Protein AF-A0A821NHS8-F1 (afdb_monomer_lite)

pLDDT: mean 78.95, std 15.79, range [53.44, 97.06]

Secondary structure (DSSP, 8-state):
----GGGTTSEEEE--SSSHHHHHHHHT--EEEEHHHHHHH-TTS----HHHHHHHHHHS-HHHHTT-TT-----

Foldseek 3Di:
DDQPVVCQAPADEFEDPDPRVVVSVVSRRDHYDYPVNVCVVPVVDPDPDVVVVVVVVVVCPPVNVVPPPPDDDDD

Radius of gyration: 19.48 Å; chains: 1; bounding box: 36×27×54 Å

Sequence (75 aa):
MRTLTDFHNKHVLVSGQGQAEDIARMIGFKSITTIEKVCETFPELDMVNHMNRVRLSEMISTQDLVHDENFRPID

Structure (mmCIF, N/CA/C/O backbone):
data_AF-A0A821NHS8-F1
#
_entry.id   AF-A0A821NHS8-F1
#
loop_
_atom_site.group_PDB
_atom_site.id
_atom_site.type_symbol
_atom_site.label_atom_id
_atom_site.label_alt_id
_atom_site.label_comp_id
_atom_site.label_asym_id
_atom_site.label_entity_id
_atom_site.label_seq_id
_atom_site.pdbx_PDB_ins_code
_atom_site.Cartn_x
_atom_site.Cartn_y
_atom_site.Cartn_z
_atom_site.occupancy
_atom_site.B_iso_or_equiv
_atom_site.auth_seq_id
_atom_site.auth_comp_id
_atom_site.auth_asym_id
_atom_site.auth_atom_id
_atom_site.pdbx_PDB_model_num
ATOM 1 N N . MET A 1 1 ? -15.650 14.147 -3.205 1.00 53.56 1 MET A N 1
ATOM 2 C CA . MET A 1 1 ? -14.491 13.277 -2.906 1.00 53.56 1 MET A CA 1
ATOM 3 C C . MET A 1 1 ? -14.829 12.478 -1.659 1.00 53.56 1 MET A C 1
ATOM 5 O O . MET A 1 1 ? -15.123 13.095 -0.645 1.00 53.56 1 MET A O 1
ATOM 9 N N . ARG A 1 2 ? -14.899 11.145 -1.733 1.00 70.50 2 ARG A N 1
ATOM 10 C CA . ARG A 1 2 ? -15.151 10.315 -0.546 1.00 70.50 2 ARG A CA 1
ATOM 11 C C . ARG A 1 2 ? -13.806 9.988 0.090 1.00 70.50 2 ARG A C 1
ATOM 13 O O . ARG A 1 2 ? -12.976 9.352 -0.548 1.00 70.50 2 ARG A O 1
ATOM 20 N N . THR A 1 3 ? -13.575 10.475 1.299 1.00 80.50 3 THR A N 1
ATOM 21 C CA . THR A 1 3 ? -12.358 10.185 2.056 1.00 80.50 3 THR A CA 1
ATOM 22 C C . THR A 1 3 ? -12.464 8.782 2.659 1.00 80.50 3 THR A C 1
ATOM 24 O O . THR A 1 3 ? -13.518 8.381 3.148 1.00 80.50 3 THR A O 1
ATOM 27 N N . LEU A 1 4 ? -11.385 8.002 2.586 1.00 90.00 4 LEU A N 1
ATOM 28 C CA . LEU A 1 4 ? -11.319 6.617 3.076 1.00 90.00 4 LEU A CA 1
ATOM 29 C C . LEU A 1 4 ? -11.021 6.570 4.586 1.00 90.00 4 LEU A C 1
ATOM 31 O O . LEU A 1 4 ? -10.230 5.751 5.050 1.00 90.00 4 LEU A O 1
ATOM 35 N N . THR A 1 5 ? -11.649 7.457 5.361 1.00 93.94 5 THR A N 1
ATOM 36 C CA . THR A 1 5 ? -11.348 7.668 6.788 1.00 93.94 5 THR A CA 1
ATOM 37 C C . THR A 1 5 ? -11.505 6.405 7.625 1.00 93.94 5 THR A C 1
ATOM 39 O O . THR A 1 5 ? -10.722 6.176 8.545 1.00 93.94 5 THR A O 1
ATOM 42 N N . ASP A 1 6 ? -12.443 5.533 7.253 1.00 94.88 6 ASP A N 1
ATOM 43 C CA . ASP A 1 6 ? -12.693 4.248 7.920 1.00 94.88 6 ASP A CA 1
ATOM 44 C C . ASP A 1 6 ? -11.488 3.288 7.839 1.00 94.88 6 ASP A C 1
ATOM 46 O O . ASP A 1 6 ? -11.375 2.336 8.617 1.00 94.88 6 ASP A O 1
ATOM 50 N N . PHE A 1 7 ? -10.554 3.547 6.919 1.00 93.88 7 PHE A N 1
ATOM 51 C CA . PHE A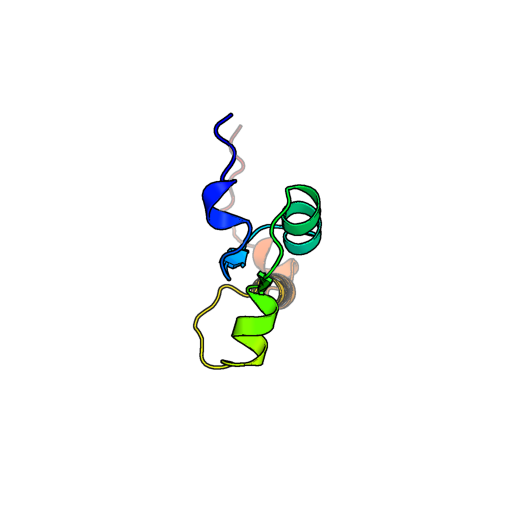 1 7 ? -9.361 2.739 6.678 1.00 93.88 7 PHE A CA 1
ATOM 52 C C . PHE A 1 7 ? -8.080 3.354 7.248 1.00 93.88 7 PHE A C 1
ATOM 54 O O . PHE A 1 7 ? -7.053 2.683 7.255 1.00 93.88 7 PHE A O 1
ATOM 61 N N . HIS A 1 8 ? -8.115 4.577 7.785 1.00 95.50 8 HIS A N 1
A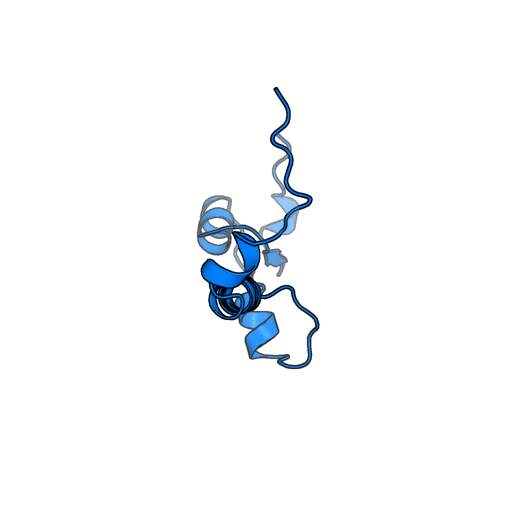TOM 62 C CA . HIS A 1 8 ? -6.911 5.271 8.267 1.00 95.50 8 HIS A CA 1
ATOM 63 C C . HIS A 1 8 ? -6.160 4.506 9.367 1.00 95.50 8 HIS A C 1
ATOM 65 O O . HIS A 1 8 ? -4.936 4.588 9.466 1.00 95.50 8 HIS A O 1
ATOM 71 N N . ASN A 1 9 ? -6.892 3.746 10.186 1.00 96.81 9 ASN A N 1
ATOM 72 C CA . ASN A 1 9 ? -6.329 2.928 11.262 1.00 96.81 9 ASN A CA 1
ATOM 73 C C . ASN A 1 9 ? -6.105 1.459 10.860 1.00 96.81 9 ASN A C 1
ATOM 75 O O . ASN A 1 9 ? -5.720 0.656 11.706 1.00 96.81 9 ASN A O 1
ATOM 79 N N . LYS A 1 10 ? -6.387 1.075 9.609 1.00 96.81 10 LYS A N 1
ATOM 80 C CA . LYS A 1 10 ? -6.090 -0.270 9.104 1.00 96.81 10 LYS A CA 1
ATOM 81 C C . LYS A 1 10 ? -4.701 -0.289 8.478 1.00 96.81 10 LYS A C 1
ATOM 83 O O . LYS A 1 10 ? -4.192 0.742 8.046 1.00 96.81 10 LYS A O 1
ATOM 88 N N . HIS A 1 11 ? -4.108 -1.478 8.409 1.00 97.06 11 HIS A N 1
ATOM 89 C CA . HIS A 1 11 ? -2.898 -1.675 7.626 1.00 97.06 11 HIS A CA 1
ATOM 90 C C . HIS A 1 11 ? -3.274 -1.773 6.149 1.00 97.06 11 HIS A C 1
ATOM 92 O O . HIS A 1 11 ? -4.044 -2.654 5.765 1.00 97.06 11 HIS A O 1
ATOM 98 N N . VAL A 1 12 ? -2.764 -0.848 5.343 1.00 95.69 12 VAL A N 1
ATOM 99 C CA . VAL A 1 12 ? -3.055 -0.765 3.913 1.00 95.69 12 VAL A CA 1
ATOM 100 C C . VAL A 1 12 ? -1.791 -0.945 3.081 1.00 95.69 12 VAL A C 1
ATOM 102 O O . VAL A 1 12 ? -0.712 -0.482 3.454 1.00 95.69 12 VAL A O 1
ATOM 105 N N . LEU A 1 13 ? -1.944 -1.609 1.937 1.00 95.31 13 LEU A N 1
ATOM 106 C CA . LEU A 1 13 ? -0.956 -1.584 0.867 1.00 95.31 13 LEU A CA 1
ATOM 107 C C . LEU A 1 13 ? -1.195 -0.329 0.027 1.00 95.31 13 LEU A C 1
ATOM 109 O O . LEU A 1 13 ? -2.304 -0.114 -0.462 1.00 95.31 13 LEU A O 1
ATOM 113 N N . VAL A 1 14 ? -0.159 0.484 -0.144 1.00 93.19 14 VAL A N 1
ATOM 114 C CA . VAL A 1 14 ? -0.187 1.672 -0.994 1.00 93.19 14 VAL A CA 1
ATOM 115 C C . VAL A 1 14 ? 0.681 1.416 -2.218 1.00 93.19 14 VAL A C 1
ATOM 117 O O . VAL A 1 14 ? 1.849 1.047 -2.114 1.00 93.19 14 VAL A O 1
ATOM 120 N N . SER A 1 15 ? 0.081 1.618 -3.387 1.00 90.75 15 SER A N 1
ATOM 121 C CA . SER A 1 15 ? 0.731 1.544 -4.691 1.00 90.75 15 SER A CA 1
ATOM 122 C C . SER A 1 15 ? 0.407 2.817 -5.466 1.00 90.75 15 SER A C 1
ATOM 124 O O . SER A 1 15 ? -0.730 3.291 -5.435 1.00 90.75 15 SER A O 1
ATOM 126 N N . GLY A 1 16 ? 1.401 3.387 -6.139 1.00 85.75 16 GLY A N 1
ATOM 127 C CA . GLY A 1 16 ? 1.248 4.597 -6.935 1.00 85.75 16 GLY A CA 1
ATOM 128 C C . GLY A 1 16 ? 2.584 5.072 -7.493 1.00 85.75 16 GLY A C 1
ATOM 129 O O . GLY A 1 16 ? 3.633 4.529 -7.162 1.00 85.75 16 GLY A O 1
ATOM 130 N N . GLN A 1 17 ? 2.541 6.089 -8.349 1.00 80.88 17 GLN A N 1
ATOM 131 C CA . GLN A 1 17 ? 3.741 6.694 -8.918 1.00 80.88 17 GLN A CA 1
ATOM 132 C C . GLN A 1 17 ? 4.323 7.748 -7.962 1.00 80.88 17 GLN A C 1
ATOM 134 O O . GLN A 1 17 ? 3.595 8.590 -7.437 1.00 80.88 17 GLN A O 1
ATOM 139 N N . GLY A 1 18 ? 5.645 7.742 -7.780 1.00 82.44 18 GLY A N 1
ATOM 140 C CA . GLY A 1 18 ? 6.346 8.737 -6.965 1.00 82.44 18 GLY A CA 1
ATOM 141 C C . GLY A 1 18 ? 6.154 8.525 -5.460 1.00 82.44 18 GLY A C 1
ATOM 142 O O . GLY A 1 18 ? 6.234 7.406 -4.968 1.00 82.44 18 GLY A O 1
ATOM 143 N N . GLN A 1 19 ? 5.911 9.606 -4.715 1.00 88.44 19 GLN A N 1
ATOM 144 C CA . GLN A 1 19 ? 5.866 9.613 -3.242 1.00 88.44 19 GLN A CA 1
ATOM 145 C C . GLN A 1 19 ? 4.505 9.150 -2.686 1.00 88.44 19 GLN A C 1
ATOM 147 O O . GLN A 1 19 ? 3.876 9.831 -1.874 1.00 88.44 19 GLN A O 1
ATOM 152 N N . ALA A 1 20 ? 4.010 8.000 -3.150 1.00 91.25 20 ALA A N 1
ATOM 153 C CA . ALA A 1 20 ? 2.685 7.494 -2.784 1.00 91.25 20 ALA A CA 1
ATOM 154 C C . ALA A 1 20 ? 2.538 7.262 -1.267 1.00 91.25 20 ALA A C 1
ATOM 156 O O . ALA A 1 20 ? 1.479 7.532 -0.699 1.00 91.25 20 ALA A O 1
ATOM 157 N N . GLU A 1 21 ? 3.605 6.815 -0.599 1.00 93.88 21 GLU A N 1
ATOM 158 C CA . GLU A 1 21 ? 3.617 6.596 0.851 1.00 93.88 21 GLU A CA 1
ATOM 159 C C . GLU A 1 21 ? 3.434 7.903 1.639 1.00 93.88 21 GLU A C 1
ATOM 161 O O . GLU A 1 21 ? 2.630 7.963 2.573 1.00 93.88 21 GLU A O 1
ATOM 166 N N . ASP A 1 22 ? 4.127 8.970 1.235 1.00 94.69 22 ASP A N 1
ATOM 167 C CA . ASP A 1 22 ? 4.061 10.271 1.909 1.00 94.69 22 ASP A CA 1
ATOM 168 C C . ASP A 1 22 ? 2.706 10.940 1.701 1.00 94.69 22 ASP A C 1
ATOM 170 O O . ASP A 1 22 ? 2.127 11.494 2.638 1.00 94.69 22 ASP A O 1
ATOM 174 N N . ILE A 1 23 ? 2.145 10.809 0.497 1.00 93.94 23 ILE A N 1
ATOM 175 C CA . ILE A 1 23 ? 0.785 11.264 0.202 1.00 93.94 23 ILE A CA 1
ATOM 176 C C . ILE A 1 23 ? -0.228 10.504 1.070 1.00 93.94 23 ILE A C 1
ATOM 178 O O . ILE A 1 23 ? -1.108 11.122 1.670 1.00 93.94 23 ILE A O 1
ATOM 182 N N . ALA A 1 24 ? -0.101 9.179 1.196 1.00 93.88 24 ALA A N 1
ATOM 183 C CA . ALA A 1 24 ? -0.994 8.381 2.036 1.00 93.88 24 ALA A CA 1
ATOM 184 C C . ALA A 1 24 ? -0.905 8.778 3.521 1.00 93.88 24 ALA A C 1
ATOM 186 O O . ALA A 1 24 ? -1.938 8.897 4.190 1.00 93.88 24 ALA A O 1
ATOM 187 N N . ARG A 1 25 ? 0.300 9.066 4.029 1.00 94.94 25 ARG A N 1
ATOM 188 C CA . ARG A 1 25 ? 0.482 9.607 5.385 1.00 94.94 25 ARG A CA 1
ATOM 189 C C . ARG A 1 25 ? -0.171 10.972 5.556 1.00 94.94 25 ARG A C 1
ATOM 191 O O . ARG A 1 25 ? -0.887 11.174 6.533 1.00 94.94 25 ARG A O 1
ATOM 198 N N . MET A 1 26 ? 0.018 11.879 4.597 1.00 94.81 26 MET A N 1
ATOM 199 C CA . MET A 1 26 ? -0.583 13.216 4.612 1.00 94.81 26 MET A CA 1
ATOM 200 C C . MET A 1 26 ? -2.119 13.162 4.642 1.00 94.81 26 MET A C 1
ATOM 202 O O . MET A 1 26 ? -2.753 13.983 5.300 1.00 94.81 26 MET A O 1
ATOM 206 N N . ILE A 1 27 ? -2.723 12.181 3.966 1.00 93.44 27 ILE A N 1
ATOM 207 C CA . ILE A 1 27 ? -4.181 11.978 3.951 1.00 93.44 27 ILE A CA 1
ATOM 208 C C . ILE A 1 27 ? -4.697 11.408 5.288 1.00 93.44 27 ILE A C 1
ATOM 210 O O . ILE A 1 27 ? -5.853 11.638 5.645 1.00 93.44 27 ILE A O 1
ATOM 214 N N . GLY A 1 28 ? -3.848 10.715 6.055 1.00 94.88 28 GLY A N 1
ATOM 215 C CA . GLY A 1 28 ? -4.153 10.255 7.414 1.00 94.88 28 GLY A CA 1
ATOM 216 C C . GLY A 1 28 ? -4.027 8.749 7.648 1.00 94.88 28 GLY A C 1
ATOM 217 O O . GLY A 1 28 ? -4.402 8.279 8.725 1.00 94.88 28 GLY A O 1
ATOM 218 N N . PHE A 1 29 ? -3.504 7.980 6.687 1.00 96.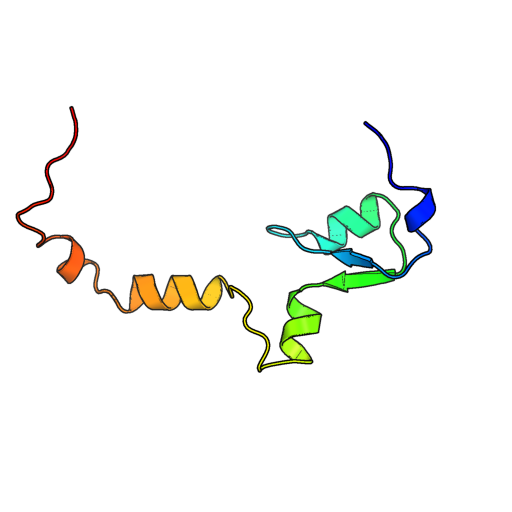19 29 PHE A N 1
ATOM 219 C CA . PHE A 1 29 ? -3.217 6.559 6.892 1.00 96.19 29 PHE A CA 1
ATOM 220 C C . PHE A 1 29 ? -2.020 6.369 7.824 1.00 96.19 29 PHE A C 1
ATOM 222 O O . PHE A 1 29 ? -0.968 6.981 7.644 1.00 96.19 29 PHE A O 1
ATOM 229 N N . LYS A 1 30 ? -2.180 5.501 8.827 1.00 96.00 30 LYS A N 1
ATOM 230 C CA . LYS A 1 30 ? -1.174 5.302 9.882 1.00 96.00 30 LYS A CA 1
ATOM 231 C C . LYS A 1 30 ? -0.259 4.112 9.630 1.00 96.00 30 LYS A C 1
ATOM 233 O O . LYS A 1 30 ? 0.932 4.182 9.914 1.00 96.00 30 LYS A O 1
ATOM 238 N N . SER A 1 31 ? -0.817 3.019 9.118 1.00 96.75 31 SER A N 1
ATOM 239 C CA . SER A 1 31 ? -0.099 1.765 8.897 1.00 96.75 31 SER A CA 1
ATOM 240 C C . SER A 1 31 ? -0.074 1.469 7.407 1.00 96.75 31 SER A C 1
ATOM 242 O O . SER A 1 31 ? -1.093 1.102 6.826 1.00 96.75 31 SER A O 1
ATOM 244 N N . ILE A 1 32 ? 1.088 1.670 6.792 1.00 96.31 32 ILE A N 1
ATOM 245 C CA . ILE A 1 32 ? 1.267 1.601 5.344 1.00 96.31 32 ILE A CA 1
ATOM 246 C C . ILE A 1 32 ? 2.401 0.630 5.032 1.00 96.31 32 ILE A C 1
ATOM 248 O O . ILE A 1 32 ? 3.489 0.734 5.595 1.00 96.31 32 ILE A O 1
ATOM 252 N N . THR A 1 33 ? 2.145 -0.275 4.096 1.00 95.75 33 THR A N 1
ATOM 253 C CA . THR A 1 33 ? 3.176 -1.024 3.377 1.00 95.75 33 THR A CA 1
ATOM 254 C C . THR A 1 33 ? 3.174 -0.549 1.929 1.00 95.75 33 THR A C 1
ATOM 256 O O . THR A 1 33 ? 2.105 -0.298 1.374 1.00 95.75 33 THR A O 1
ATOM 259 N N . THR A 1 34 ? 4.346 -0.411 1.314 1.00 93.00 34 THR A N 1
ATOM 260 C CA . THR A 1 34 ? 4.467 -0.047 -0.103 1.00 93.00 34 THR A CA 1
ATOM 261 C C . THR A 1 34 ? 4.809 -1.261 -0.955 1.00 93.00 34 THR A C 1
ATOM 263 O O . THR A 1 34 ? 5.262 -2.287 -0.441 1.00 93.00 34 THR A O 1
ATOM 266 N N . ILE A 1 35 ? 4.608 -1.147 -2.267 1.00 89.00 35 ILE A N 1
ATOM 267 C CA . ILE A 1 35 ? 4.974 -2.202 -3.218 1.00 89.00 35 ILE A CA 1
ATOM 268 C C . ILE A 1 35 ? 6.475 -2.510 -3.168 1.00 89.00 35 ILE A C 1
ATOM 270 O O . ILE A 1 35 ? 6.849 -3.677 -3.257 1.00 89.00 35 ILE A O 1
ATOM 274 N N . GLU A 1 36 ? 7.322 -1.505 -2.951 1.00 86.69 36 GLU A N 1
ATOM 275 C CA . GLU A 1 36 ? 8.771 -1.670 -2.810 1.00 86.69 36 GLU A CA 1
ATOM 276 C C . GLU A 1 36 ? 9.099 -2.610 -1.642 1.00 86.69 36 GLU A C 1
ATOM 278 O O . GLU A 1 36 ? 9.776 -3.616 -1.839 1.00 86.69 36 GLU A O 1
ATOM 283 N N . LYS A 1 37 ? 8.512 -2.371 -0.460 1.00 90.81 37 LYS A N 1
ATOM 284 C CA . LYS A 1 37 ? 8.678 -3.234 0.727 1.00 90.81 37 LYS A CA 1
ATOM 285 C C . LYS A 1 37 ? 8.174 -4.660 0.517 1.00 90.81 37 LYS A C 1
ATOM 287 O O . LYS A 1 37 ? 8.767 -5.613 1.026 1.00 90.81 37 LYS A O 1
ATOM 292 N N . VAL A 1 38 ? 7.072 -4.824 -0.216 1.00 91.44 38 VAL A N 1
ATOM 293 C CA . VAL A 1 38 ? 6.562 -6.161 -0.554 1.00 91.44 38 VAL A CA 1
ATOM 294 C C . VAL A 1 38 ? 7.563 -6.889 -1.451 1.00 91.44 38 VAL A C 1
ATOM 296 O O . VAL A 1 38 ? 7.871 -8.044 -1.184 1.00 91.44 38 VAL A O 1
ATOM 299 N N . CYS A 1 39 ? 8.120 -6.224 -2.461 1.00 87.81 39 CYS A N 1
ATOM 300 C CA . CYS A 1 39 ? 9.075 -6.842 -3.385 1.00 87.81 39 CYS A CA 1
ATOM 301 C C . CYS A 1 39 ? 10.424 -7.153 -2.729 1.00 87.81 39 CYS A C 1
ATOM 303 O O . CYS A 1 39 ? 11.036 -8.166 -3.051 1.00 87.81 39 CYS A O 1
ATOM 305 N N . GLU A 1 40 ? 10.866 -6.333 -1.772 1.00 88.44 40 GLU A N 1
ATOM 306 C CA . GLU A 1 40 ? 12.029 -6.642 -0.928 1.00 88.44 40 GLU A CA 1
ATOM 307 C C . GLU A 1 40 ? 11.823 -7.933 -0.124 1.00 88.44 40 GLU A C 1
ATOM 309 O O . GLU A 1 40 ? 12.751 -8.721 0.044 1.00 88.44 40 GLU A O 1
ATOM 314 N N . THR A 1 41 ? 10.598 -8.164 0.359 1.00 93.69 41 THR A N 1
ATOM 315 C CA . THR A 1 41 ? 10.257 -9.343 1.171 1.00 93.69 41 THR A CA 1
ATOM 316 C C . THR A 1 41 ? 9.976 -10.580 0.311 1.00 93.69 41 THR A C 1
ATOM 318 O O . THR A 1 41 ? 10.247 -11.703 0.734 1.00 93.69 41 THR A O 1
ATOM 321 N N . PHE A 1 42 ? 9.447 -10.387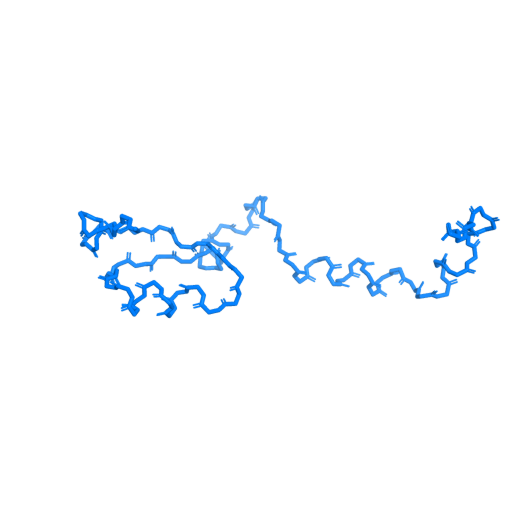 -0.899 1.00 90.50 42 PHE A N 1
ATOM 322 C CA . PHE A 1 42 ? 9.059 -11.447 -1.828 1.00 90.50 42 PHE A CA 1
ATOM 323 C C . PHE A 1 42 ? 9.705 -11.220 -3.206 1.00 90.50 42 PHE A C 1
ATOM 325 O O . PHE A 1 42 ? 9.030 -10.749 -4.122 1.00 90.50 42 PHE A O 1
ATOM 332 N N . PRO A 1 43 ? 10.994 -11.572 -3.389 1.00 84.06 43 PRO A N 1
ATOM 333 C CA . PRO A 1 43 ? 11.719 -11.321 -4.642 1.00 84.06 43 PRO A CA 1
ATOM 334 C C . PRO A 1 43 ? 11.160 -12.067 -5.862 1.00 84.06 43 PRO A C 1
ATOM 336 O O . PRO A 1 43 ? 11.358 -11.638 -6.993 1.00 84.06 43 PRO A O 1
ATOM 339 N N . GLU A 1 44 ? 10.464 -13.180 -5.624 1.00 86.62 44 GLU A N 1
ATOM 340 C CA . GLU A 1 44 ? 9.796 -14.014 -6.636 1.00 86.62 44 GLU A CA 1
ATOM 341 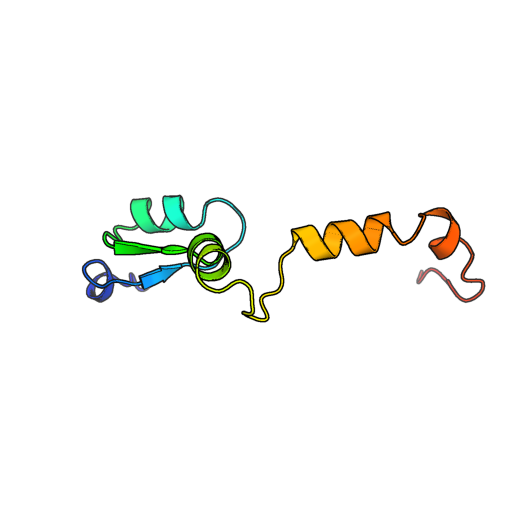C C . GLU A 1 44 ? 8.471 -13.400 -7.125 1.00 86.62 44 GLU A C 1
ATOM 343 O O . GLU A 1 44 ? 7.839 -13.925 -8.041 1.00 86.62 44 GLU A O 1
ATOM 348 N N . LEU A 1 45 ? 7.993 -12.327 -6.483 1.00 85.19 45 LEU A N 1
ATOM 349 C CA . LEU A 1 45 ? 6.735 -11.693 -6.850 1.00 85.19 45 LEU A CA 1
ATOM 350 C C . LEU A 1 45 ? 6.852 -11.085 -8.251 1.00 85.19 45 LEU A C 1
ATOM 352 O O . LEU A 1 45 ? 7.671 -10.195 -8.484 1.00 85.19 45 LEU A O 1
ATOM 356 N N . ASP A 1 46 ? 5.979 -11.525 -9.159 1.00 79.00 46 ASP A N 1
ATOM 357 C CA . ASP A 1 46 ? 5.853 -10.954 -10.500 1.00 79.00 46 ASP A CA 1
ATOM 358 C C . ASP A 1 46 ? 5.229 -9.553 -10.416 1.00 79.00 46 ASP A C 1
ATOM 360 O O . ASP A 1 46 ? 4.016 -9.350 -10.506 1.00 79.00 46 ASP A O 1
ATOM 364 N N . MET A 1 47 ? 6.080 -8.572 -10.128 1.00 76.00 47 MET A N 1
ATOM 365 C CA . MET A 1 47 ? 5.739 -7.161 -10.056 1.00 76.00 47 MET A CA 1
ATOM 366 C C . MET A 1 47 ? 6.428 -6.427 -11.200 1.00 76.00 47 MET A C 1
ATOM 368 O O . MET A 1 47 ? 7.614 -6.623 -11.478 1.00 76.00 47 MET A O 1
ATOM 372 N N . VAL A 1 48 ? 5.690 -5.525 -11.853 1.00 66.81 48 VAL A N 1
ATOM 373 C CA . VAL A 1 48 ? 6.231 -4.658 -12.905 1.00 66.81 48 VAL A CA 1
ATOM 374 C C . VAL A 1 48 ? 7.178 -3.627 -12.283 1.00 66.81 48 VAL A C 1
ATOM 376 O O . 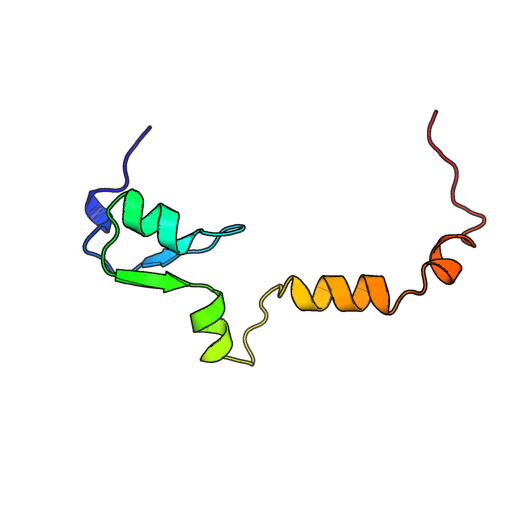VAL A 1 48 ? 6.814 -2.479 -12.019 1.00 66.81 48 VAL A O 1
ATOM 379 N N . ASN A 1 49 ? 8.425 -4.031 -12.051 1.00 66.31 49 ASN A N 1
ATOM 380 C CA . ASN A 1 49 ? 9.466 -3.129 -11.589 1.00 66.31 49 ASN A CA 1
ATOM 381 C C . ASN A 1 49 ? 9.852 -2.188 -12.740 1.00 66.31 49 ASN A C 1
ATOM 383 O O . ASN A 1 49 ? 10.403 -2.606 -13.760 1.00 66.31 49 ASN A O 1
ATOM 387 N N . HIS A 1 50 ? 9.570 -0.897 -12.580 1.00 64.56 50 HIS A N 1
ATOM 388 C CA . HIS A 1 50 ? 9.832 0.110 -13.606 1.00 64.56 50 HIS A CA 1
ATOM 389 C C . HIS A 1 50 ? 11.335 0.244 -13.909 1.00 64.56 50 HIS A C 1
ATOM 391 O O . HIS A 1 50 ? 11.698 0.540 -15.045 1.00 64.56 50 HIS A O 1
ATOM 397 N N . MET A 1 51 ? 12.215 -0.088 -12.955 1.00 60.47 51 MET A N 1
ATOM 398 C CA . MET A 1 51 ? 13.665 -0.158 -13.184 1.00 60.47 51 MET A CA 1
ATOM 399 C C . MET A 1 51 ? 14.040 -1.249 -14.196 1.00 60.47 51 MET A C 1
ATOM 401 O O . MET A 1 51 ? 14.993 -1.096 -14.956 1.00 60.47 51 MET A O 1
ATOM 405 N N . ASN A 1 52 ? 13.268 -2.337 -14.260 1.00 57.34 52 ASN A N 1
ATOM 406 C CA . ASN A 1 52 ? 13.488 -3.393 -15.247 1.00 57.34 52 ASN A CA 1
ATOM 407 C C . ASN A 1 52 ? 13.024 -2.967 -16.649 1.00 57.34 52 ASN A C 1
ATOM 409 O O . ASN A 1 52 ? 13.587 -3.432 -17.637 1.00 57.34 52 ASN A O 1
ATOM 413 N N . ARG A 1 53 ? 12.059 -2.039 -16.757 1.00 59.28 53 ARG A N 1
ATOM 414 C CA . ARG A 1 53 ? 11.677 -1.449 -18.052 1.00 59.28 53 ARG A CA 1
ATOM 415 C C . ARG A 1 53 ? 12.732 -0.488 -18.592 1.00 59.28 53 ARG A C 1
ATOM 417 O O . ARG A 1 53 ? 12.973 -0.509 -19.794 1.00 59.28 53 ARG A O 1
ATOM 424 N N . VAL A 1 54 ? 13.389 0.284 -17.720 1.00 58.66 54 VAL A N 1
ATOM 425 C CA . VAL A 1 54 ? 14.514 1.151 -18.116 1.00 58.66 54 VAL A CA 1
ATOM 426 C C . VAL A 1 54 ? 15.657 0.312 -18.692 1.00 58.66 54 VAL A C 1
ATOM 428 O O . VAL A 1 54 ? 16.161 0.628 -19.765 1.00 58.66 54 VAL A O 1
ATOM 431 N N . ARG A 1 55 ? 15.979 -0.832 -18.072 1.00 57.97 55 ARG A N 1
ATOM 432 C CA . ARG A 1 55 ? 16.988 -1.754 -18.618 1.00 57.97 55 ARG A CA 1
ATOM 433 C C . ARG A 1 55 ? 16.632 -2.283 -19.999 1.00 57.97 55 ARG A C 1
ATOM 435 O O . ARG A 1 55 ? 17.511 -2.332 -20.839 1.00 57.97 55 ARG A O 1
ATOM 442 N N . LEU A 1 56 ? 15.376 -2.647 -20.265 1.00 58.62 56 LEU A N 1
ATOM 443 C CA . LEU A 1 56 ? 14.980 -3.071 -21.615 1.00 58.62 56 LEU A CA 1
ATOM 444 C C . LEU A 1 56 ? 15.143 -1.936 -22.633 1.00 58.62 56 LEU A C 1
ATOM 446 O O . LEU A 1 56 ? 15.635 -2.183 -23.727 1.00 58.62 56 LEU A O 1
ATOM 450 N N . SER A 1 57 ? 14.800 -0.695 -22.269 1.00 60.62 57 SER A N 1
ATOM 451 C CA . SER A 1 57 ? 15.020 0.460 -23.150 1.00 60.62 57 SER A CA 1
ATOM 452 C C . SER A 1 57 ? 16.492 0.848 -23.325 1.00 60.62 57 SER A C 1
ATOM 454 O O . SER A 1 57 ? 16.823 1.443 -24.338 1.00 60.62 57 SER A O 1
ATOM 456 N N . GLU A 1 58 ? 17.363 0.527 -22.364 1.00 62.78 58 GLU A N 1
ATOM 457 C CA . GLU A 1 58 ? 18.818 0.730 -22.463 1.00 62.78 58 GLU A CA 1
ATOM 458 C C . GLU A 1 58 ? 19.521 -0.428 -23.194 1.00 62.78 58 GLU A C 1
ATOM 460 O O . GLU A 1 58 ? 20.522 -0.216 -23.872 1.00 62.78 58 GLU A O 1
ATOM 465 N N . MET A 1 59 ? 19.007 -1.657 -23.053 1.00 61.44 59 MET A N 1
ATOM 466 C CA . MET A 1 59 ? 19.503 -2.870 -23.718 1.00 61.44 59 MET A CA 1
ATOM 467 C C . MET A 1 59 ? 19.159 -2.889 -25.204 1.00 61.44 59 MET A C 1
ATOM 469 O O . MET A 1 59 ? 19.912 -3.447 -25.998 1.00 61.44 59 MET A O 1
ATOM 473 N N . ILE A 1 60 ? 18.037 -2.280 -25.581 1.00 59.50 60 ILE A N 1
ATOM 474 C CA . ILE A 1 60 ? 17.777 -1.922 -26.966 1.00 59.50 60 ILE A CA 1
ATOM 475 C C . ILE A 1 60 ? 18.621 -0.675 -27.234 1.00 59.50 60 ILE A C 1
ATOM 477 O O . ILE A 1 60 ? 18.246 0.426 -26.832 1.00 59.50 60 ILE A O 1
ATOM 481 N N . SER A 1 61 ? 19.781 -0.833 -27.877 1.00 56.41 61 SER A N 1
ATOM 482 C CA . SER A 1 61 ? 20.547 0.328 -28.329 1.00 56.41 61 SER A CA 1
ATOM 483 C C . SER A 1 61 ? 19.605 1.211 -29.142 1.00 56.41 61 SER A C 1
ATOM 485 O O . SER A 1 61 ? 18.893 0.720 -30.018 1.00 56.41 61 SER A O 1
ATOM 487 N N . THR A 1 62 ? 19.582 2.521 -28.893 1.00 54.31 62 THR A N 1
ATOM 488 C CA . THR A 1 62 ? 18.777 3.461 -29.693 1.00 54.31 62 THR A CA 1
ATOM 489 C C . THR A 1 62 ? 19.084 3.325 -31.193 1.00 54.31 62 THR A C 1
ATOM 491 O O . THR A 1 62 ? 18.258 3.678 -32.024 1.00 54.31 62 THR A O 1
ATOM 494 N N . GLN A 1 63 ? 20.242 2.762 -31.554 1.00 53.91 63 GLN A N 1
ATOM 495 C CA . GLN A 1 63 ? 20.614 2.435 -32.931 1.00 53.91 63 GLN A CA 1
ATOM 496 C C . GLN A 1 63 ? 19.746 1.331 -33.566 1.00 53.91 63 GLN A C 1
ATOM 498 O O . GLN A 1 63 ? 19.497 1.407 -34.765 1.00 53.91 63 GLN A O 1
ATOM 503 N N . ASP A 1 64 ? 19.220 0.377 -32.791 1.00 55.41 64 ASP A N 1
ATOM 504 C CA . ASP A 1 64 ? 18.425 -0.749 -33.307 1.00 55.41 64 ASP A CA 1
ATOM 505 C C . ASP A 1 64 ? 16.947 -0.384 -33.553 1.00 55.41 64 ASP A C 1
ATOM 507 O O . ASP A 1 64 ? 16.281 -1.017 -34.367 1.00 55.41 64 ASP A O 1
ATOM 511 N N . LEU A 1 65 ? 16.423 0.666 -32.902 1.00 55.22 65 LEU A N 1
ATOM 512 C CA . LEU A 1 65 ? 15.052 1.167 -33.130 1.00 55.22 65 LEU A CA 1
ATOM 513 C C . LEU A 1 65 ? 14.950 2.142 -34.309 1.00 55.22 65 LEU A C 1
ATOM 515 O O . LEU A 1 65 ? 13.861 2.376 -34.824 1.00 55.22 65 LEU A O 1
ATOM 519 N N . VAL A 1 66 ? 16.073 2.725 -34.737 1.00 55.03 66 VAL A N 1
ATOM 520 C CA . VAL A 1 66 ? 16.117 3.723 -35.824 1.00 55.03 66 VAL A CA 1
ATOM 521 C C . VAL A 1 66 ? 16.300 3.052 -37.199 1.00 55.03 66 VAL A C 1
ATOM 523 O O . VAL A 1 66 ? 16.361 3.729 -38.220 1.00 55.03 66 VAL A O 1
ATOM 526 N N . HIS A 1 67 ? 16.348 1.717 -37.254 1.00 53.44 67 HIS A N 1
ATOM 527 C CA . HIS A 1 67 ? 16.427 0.924 -38.488 1.00 53.44 67 HIS A CA 1
ATOM 528 C C . HIS A 1 67 ? 15.195 0.038 -38.728 1.00 53.44 67 HIS A C 1
ATOM 530 O O . HIS A 1 67 ? 15.281 -0.962 -39.438 1.00 53.44 67 HIS A O 1
ATOM 536 N N . ASP A 1 68 ? 14.028 0.382 -38.175 1.00 59.69 68 ASP A N 1
ATOM 537 C CA . ASP A 1 68 ? 12.792 -0.219 -38.680 1.00 59.69 68 ASP A CA 1
ATOM 538 C C . ASP A 1 68 ? 12.373 0.502 -39.968 1.00 59.69 68 ASP A C 1
ATOM 540 O O . ASP A 1 68 ? 11.770 1.576 -39.933 1.00 59.69 68 ASP A O 1
ATOM 544 N N . GLU A 1 69 ? 12.692 -0.091 -41.122 1.00 64.44 69 GLU A N 1
ATOM 545 C CA . GLU A 1 69 ? 12.276 0.414 -42.441 1.00 64.44 69 GLU A CA 1
ATOM 546 C C . GLU A 1 69 ? 10.744 0.499 -42.607 1.00 64.44 69 GLU A C 1
ATOM 548 O O . GLU A 1 69 ? 10.251 1.104 -43.563 1.00 64.44 69 GLU A O 1
ATOM 553 N N . ASN A 1 70 ? 9.967 -0.069 -41.678 1.00 67.50 70 ASN A N 1
ATOM 554 C CA . ASN A 1 70 ? 8.510 0.027 -41.659 1.00 67.50 70 ASN A CA 1
ATOM 555 C C . ASN A 1 70 ? 7.982 1.201 -40.822 1.00 67.50 70 ASN A C 1
ATOM 557 O O . ASN A 1 70 ? 6.766 1.415 -40.793 1.00 67.50 70 ASN A O 1
ATOM 561 N N . PHE A 1 71 ? 8.842 1.982 -40.158 1.00 67.44 71 PHE A N 1
ATOM 562 C CA . PHE A 1 71 ? 8.398 3.155 -39.412 1.00 67.44 71 PHE A CA 1
ATOM 563 C C . PHE A 1 71 ? 7.949 4.259 -40.377 1.00 67.44 71 PHE A C 1
ATOM 565 O O . PHE A 1 71 ? 8.756 4.940 -41.010 1.00 67.44 71 PHE A O 1
ATOM 572 N N . ARG A 1 72 ? 6.632 4.454 -40.487 1.00 71.38 72 ARG A N 1
ATOM 573 C CA . ARG A 1 72 ? 6.034 5.592 -41.191 1.00 71.38 72 ARG A CA 1
ATOM 574 C C . ARG A 1 72 ? 5.390 6.522 -40.163 1.00 71.38 72 ARG A C 1
ATOM 576 O O . ARG A 1 72 ? 4.457 6.079 -39.490 1.00 71.38 72 ARG A O 1
ATOM 583 N N . PRO A 1 73 ? 5.863 7.772 -40.008 1.00 62.31 73 PRO A N 1
ATOM 584 C CA . PRO A 1 73 ? 5.174 8.742 -39.167 1.00 62.31 73 PRO A CA 1
ATOM 585 C C . PRO A 1 73 ? 3.759 8.978 -39.711 1.00 62.31 73 PRO A C 1
ATOM 587 O O . PRO A 1 73 ? 3.538 8.958 -40.921 1.00 62.31 73 PRO A O 1
ATOM 590 N N . ILE A 1 74 ? 2.797 9.130 -38.803 1.00 64.38 74 ILE A N 1
ATOM 591 C CA . ILE A 1 74 ? 1.408 9.451 -39.139 1.00 64.38 74 ILE A CA 1
ATOM 592 C C . ILE A 1 74 ? 1.320 10.980 -39.216 1.00 64.38 74 ILE A C 1
ATOM 594 O O . ILE A 1 74 ? 1.615 11.635 -38.214 1.00 64.38 74 ILE A O 1
ATOM 598 N N . ASP A 1 75 ? 0.965 11.509 -40.390 1.00 61.53 75 ASP A N 1
ATOM 599 C CA . ASP A 1 75 ? 0.678 12.937 -40.620 1.00 61.53 75 ASP A CA 1
ATOM 600 C C . ASP A 1 75 ? -0.624 13.390 -39.933 1.00 61.53 75 ASP A C 1
ATOM 602 O O . ASP A 1 75 ? -1.610 12.610 -39.938 1.00 61.53 75 ASP A O 1
#